Protein AF-A0A3E1B1V9-F1 (afdb_monomer)

Structure (mmCIF, N/CA/C/O backbone):
data_AF-A0A3E1B1V9-F1
#
_entry.id   AF-A0A3E1B1V9-F1
#
loop_
_atom_site.group_PDB
_atom_site.id
_atom_site.type_symbol
_atom_site.label_atom_id
_atom_site.label_alt_id
_atom_site.label_comp_id
_atom_site.label_asym_id
_atom_site.label_entity_id
_atom_site.label_seq_id
_atom_site.pdbx_PDB_ins_code
_atom_site.Cartn_x
_atom_site.Cartn_y
_atom_site.Cartn_z
_atom_site.occupancy
_atom_site.B_iso_or_equiv
_atom_site.auth_seq_id
_atom_site.auth_comp_id
_atom_site.auth_asym_id
_atom_site.auth_atom_id
_atom_site.pdbx_PDB_model_num
ATOM 1 N N . MET A 1 1 ? 4.803 17.910 17.565 1.00 43.59 1 MET A N 1
ATOM 2 C CA . MET A 1 1 ? 4.288 18.173 16.201 1.00 43.59 1 MET A CA 1
ATOM 3 C C . MET A 1 1 ? 5.469 18.160 15.226 1.00 43.59 1 MET A C 1
ATOM 5 O O . MET A 1 1 ? 6.554 18.537 15.642 1.00 43.59 1 MET A O 1
ATOM 9 N N . ASP A 1 2 ? 5.265 17.691 13.985 1.00 35.91 2 ASP A N 1
ATOM 10 C CA . ASP A 1 2 ? 6.100 17.952 12.782 1.00 35.91 2 ASP A CA 1
ATOM 11 C C . ASP A 1 2 ? 7.227 17.019 12.284 1.00 35.91 2 ASP A C 1
ATOM 13 O O . ASP A 1 2 ? 7.914 17.393 11.335 1.00 35.91 2 ASP A O 1
ATOM 17 N N . ARG A 1 3 ? 7.389 15.771 12.752 1.00 39.75 3 ARG A N 1
ATOM 18 C CA . ARG A 1 3 ? 8.230 14.807 11.989 1.00 39.75 3 ARG A CA 1
ATOM 19 C C . ARG A 1 3 ? 7.449 14.082 10.895 1.00 39.75 3 ARG A C 1
ATOM 21 O O . ARG A 1 3 ? 7.871 14.087 9.743 1.00 39.75 3 ARG A O 1
ATOM 28 N N . THR A 1 4 ? 6.265 13.579 11.236 1.00 46.91 4 THR A N 1
ATOM 29 C CA . THR A 1 4 ? 5.359 12.881 10.310 1.00 46.91 4 THR A CA 1
ATOM 30 C C . THR A 1 4 ? 4.920 13.790 9.157 1.00 46.91 4 THR A C 1
ATOM 32 O O . THR A 1 4 ? 4.996 13.402 8.000 1.00 46.91 4 THR A O 1
ATOM 35 N N . ARG A 1 5 ? 4.581 15.059 9.442 1.00 45.03 5 ARG A N 1
ATOM 36 C CA . ARG A 1 5 ? 4.207 16.042 8.406 1.00 45.03 5 ARG A CA 1
ATOM 37 C C . ARG A 1 5 ? 5.330 16.338 7.410 1.00 45.03 5 ARG A C 1
ATOM 39 O O . ARG A 1 5 ? 5.045 16.550 6.238 1.00 45.03 5 ARG A O 1
ATOM 46 N N . ARG A 1 6 ? 6.594 16.346 7.847 1.00 42.44 6 ARG A N 1
ATOM 47 C CA . ARG A 1 6 ? 7.738 16.644 6.969 1.00 42.44 6 ARG A CA 1
ATOM 48 C C . ARG A 1 6 ? 8.019 15.521 5.971 1.00 42.44 6 ARG A C 1
ATOM 50 O O . ARG A 1 6 ? 8.385 15.818 4.841 1.00 42.44 6 ARG A O 1
ATOM 57 N N . ALA A 1 7 ? 7.818 14.265 6.373 1.00 47.91 7 ALA A N 1
ATOM 58 C CA . ALA A 1 7 ? 7.964 13.113 5.486 1.00 47.91 7 ALA A CA 1
ATOM 59 C C . ALA A 1 7 ? 6.839 13.067 4.440 1.00 47.91 7 ALA A C 1
ATOM 61 O O . ALA A 1 7 ? 7.120 12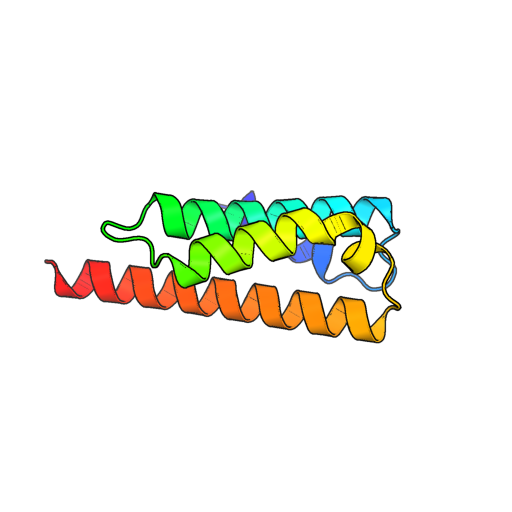.953 3.250 1.00 47.91 7 ALA A O 1
ATOM 62 N N . SER A 1 8 ? 5.581 13.276 4.853 1.00 51.81 8 SER A N 1
ATOM 63 C CA . SER A 1 8 ? 4.428 13.229 3.939 1.00 51.81 8 SER A CA 1
ATOM 64 C C . SER A 1 8 ? 4.474 14.297 2.837 1.00 51.81 8 SER A C 1
ATOM 66 O O . SER A 1 8 ? 4.029 14.037 1.725 1.00 51.81 8 SER A O 1
ATOM 68 N N . ILE A 1 9 ? 5.036 15.482 3.113 1.00 49.31 9 ILE A N 1
ATOM 69 C CA . ILE A 1 9 ? 5.155 16.565 2.117 1.00 49.31 9 ILE A CA 1
ATOM 70 C C . ILE A 1 9 ? 6.200 16.231 1.037 1.00 49.31 9 ILE A C 1
ATOM 72 O O . ILE A 1 9 ? 6.054 16.665 -0.102 1.00 49.31 9 ILE A O 1
ATOM 76 N N . SER A 1 10 ? 7.219 15.425 1.353 1.00 54.12 10 SER A N 1
ATOM 77 C CA . SER A 1 10 ? 8.275 15.071 0.395 1.00 54.12 10 SER A CA 1
ATOM 78 C C . SER A 1 10 ? 7.808 14.089 -0.685 1.00 54.12 10 SER A C 1
ATOM 80 O O . SER A 1 10 ? 8.391 14.061 -1.764 1.00 54.12 10 SER A O 1
ATOM 82 N N . VAL A 1 11 ? 6.776 13.282 -0.409 1.00 55.91 11 VAL A N 1
ATOM 83 C CA . VAL A 1 11 ? 6.316 12.204 -1.307 1.00 55.91 11 VAL A CA 1
ATOM 84 C C . VAL A 1 11 ? 5.481 12.726 -2.483 1.00 55.91 11 VAL A C 1
ATOM 86 O O . VAL A 1 11 ? 5.451 12.109 -3.544 1.00 55.91 11 VAL A O 1
ATOM 89 N N . CYS A 1 12 ? 4.841 13.885 -2.322 1.00 55.72 12 CYS A N 1
ATOM 90 C CA . CYS A 1 12 ? 3.995 14.502 -3.348 1.00 55.72 12 CYS A CA 1
ATOM 91 C C . CYS A 1 12 ? 4.770 15.427 -4.303 1.00 55.72 12 CYS A C 1
ATOM 93 O O . CYS A 1 12 ? 4.155 16.221 -5.014 1.00 55.72 12 CYS A O 1
ATOM 95 N N . SER A 1 13 ? 6.107 15.381 -4.296 1.00 59.81 13 SER A N 1
ATOM 96 C CA . SER A 1 13 ? 6.907 16.174 -5.227 1.00 59.81 13 SER A CA 1
ATOM 97 C C . SER A 1 13 ? 6.960 15.471 -6.588 1.00 59.81 13 SER A C 1
ATOM 99 O O . SER A 1 13 ? 7.367 14.308 -6.645 1.00 59.81 13 SER A O 1
ATOM 101 N N . PRO A 1 14 ? 6.603 16.139 -7.698 1.00 59.81 14 PRO A N 1
ATOM 102 C CA . PRO A 1 14 ? 6.845 15.582 -9.021 1.00 59.81 14 PRO A CA 1
ATOM 103 C C . PRO A 1 14 ? 8.353 15.354 -9.208 1.00 59.81 14 PRO A C 1
ATOM 105 O O . PRO A 1 14 ? 9.174 16.163 -8.771 1.00 59.81 14 PRO A O 1
ATOM 108 N N . GLY A 1 15 ? 8.719 14.237 -9.843 1.00 71.94 15 GLY A N 1
ATOM 109 C CA . GLY A 1 15 ? 10.113 13.932 -10.187 1.00 71.94 15 GLY A CA 1
ATOM 110 C C . GLY A 1 15 ? 10.932 13.174 -9.137 1.00 71.94 15 GLY A C 1
ATOM 111 O O . GLY A 1 15 ? 12.157 13.195 -9.228 1.00 71.94 15 GLY A O 1
ATOM 112 N N . LEU A 1 16 ? 10.301 12.486 -8.175 1.00 82.56 16 LEU A N 1
ATOM 113 C CA . LEU A 1 16 ? 11.032 11.569 -7.290 1.00 82.56 16 LEU A CA 1
ATOM 114 C C . LEU A 1 16 ? 11.770 10.496 -8.096 1.00 82.56 16 LEU A C 1
ATOM 116 O O . LEU A 1 16 ? 11.175 9.789 -8.914 1.00 82.56 16 LEU A O 1
ATOM 120 N N . SER A 1 17 ? 13.053 10.336 -7.798 1.00 89.50 17 SER A N 1
ATOM 121 C CA . SER A 1 17 ? 13.865 9.228 -8.279 1.00 89.50 17 SER A CA 1
ATOM 122 C C . SER A 1 17 ? 13.373 7.896 -7.708 1.00 89.50 17 SER A C 1
ATOM 124 O O . SER A 1 17 ? 12.712 7.831 -6.669 1.00 89.50 17 SER A O 1
ATOM 126 N N . PHE A 1 18 ? 13.735 6.797 -8.366 1.00 90.88 18 PHE A N 1
ATOM 127 C CA . PHE A 1 18 ? 13.366 5.454 -7.920 1.00 90.88 18 PHE A CA 1
ATOM 128 C C . PHE A 1 18 ? 13.721 5.171 -6.438 1.00 90.88 18 PHE A C 1
ATOM 130 O O . PHE A 1 18 ? 12.845 4.698 -5.711 1.00 90.88 18 PHE A O 1
ATOM 137 N N . PRO A 1 19 ? 14.928 5.499 -5.923 1.00 92.00 19 PRO A N 1
ATOM 138 C CA . PRO A 1 19 ? 15.233 5.320 -4.500 1.00 92.00 19 PRO A CA 1
ATOM 139 C C . PRO A 1 19 ? 14.341 6.154 -3.574 1.00 92.00 19 PRO A C 1
ATOM 141 O O . PRO A 1 19 ? 13.910 5.665 -2.530 1.00 92.00 19 PRO A O 1
ATOM 144 N N . GLU A 1 20 ? 14.021 7.392 -3.955 1.00 90.06 20 GLU A N 1
ATOM 145 C CA . GLU A 1 20 ? 13.140 8.261 -3.167 1.00 90.06 20 GLU A CA 1
ATOM 146 C C . GLU A 1 20 ? 11.717 7.701 -3.111 1.00 90.06 20 GLU A C 1
ATOM 148 O O . GLU A 1 20 ? 11.112 7.666 -2.040 1.00 90.06 20 GLU A O 1
ATOM 153 N N . ARG A 1 21 ? 11.218 7.157 -4.226 1.00 92.44 21 ARG A N 1
ATOM 154 C CA . ARG A 1 21 ? 9.935 6.444 -4.280 1.00 92.44 21 ARG A CA 1
ATOM 155 C C . ARG A 1 21 ? 9.904 5.226 -3.364 1.00 92.44 21 ARG A C 1
ATOM 157 O O . ARG A 1 21 ? 8.935 5.016 -2.640 1.00 92.44 21 ARG A O 1
ATOM 164 N N . GLN A 1 22 ? 10.976 4.435 -3.333 1.00 93.44 22 GLN A N 1
ATOM 165 C CA . GLN A 1 22 ? 11.061 3.296 -2.416 1.00 93.44 22 GLN A CA 1
ATOM 166 C C . GLN A 1 22 ? 11.012 3.731 -0.950 1.00 93.44 22 GLN A C 1
ATOM 168 O O . GLN A 1 22 ? 10.337 3.089 -0.146 1.00 93.44 22 GLN A O 1
ATOM 173 N N . ILE A 1 23 ? 11.736 4.797 -0.598 1.00 91.31 23 ILE A N 1
ATOM 174 C CA . ILE A 1 23 ? 11.761 5.341 0.765 1.00 91.31 23 ILE A CA 1
ATOM 175 C C . ILE A 1 23 ? 10.371 5.847 1.150 1.00 91.31 23 ILE A C 1
ATOM 177 O O . ILE A 1 23 ? 9.850 5.459 2.194 1.00 91.31 23 ILE A O 1
ATOM 181 N N . ALA A 1 24 ? 9.758 6.650 0.284 1.00 89.31 24 ALA A N 1
ATOM 182 C CA . ALA A 1 24 ? 8.420 7.187 0.473 1.00 89.31 24 ALA A CA 1
ATOM 183 C C . ALA A 1 24 ? 7.378 6.083 0.699 1.00 89.31 24 ALA A C 1
ATOM 185 O O . ALA A 1 24 ? 6.597 6.132 1.649 1.00 89.31 24 ALA A O 1
ATOM 186 N N . LEU A 1 25 ? 7.398 5.050 -0.144 1.00 92.12 25 LEU A N 1
ATOM 187 C CA . LEU A 1 25 ? 6.449 3.950 -0.052 1.00 92.12 25 LEU A CA 1
ATOM 188 C C . LEU A 1 25 ? 6.639 3.129 1.229 1.00 92.12 25 LEU A C 1
ATOM 190 O O . LEU A 1 25 ? 5.651 2.752 1.853 1.00 92.12 25 LEU A O 1
ATOM 194 N N . ARG A 1 26 ? 7.887 2.895 1.664 1.00 92.50 26 ARG A N 1
ATOM 195 C CA . ARG A 1 26 ? 8.165 2.251 2.962 1.00 92.50 26 ARG A CA 1
ATOM 196 C C . ARG A 1 26 ? 7.579 3.056 4.110 1.00 92.50 26 ARG A C 1
ATOM 198 O O . ARG A 1 26 ? 6.855 2.489 4.913 1.00 92.50 26 ARG A O 1
ATOM 205 N N . GLN A 1 27 ? 7.827 4.365 4.135 1.00 91.88 27 GLN A N 1
ATOM 206 C CA . GLN A 1 27 ? 7.304 5.248 5.179 1.00 91.88 27 GLN A CA 1
ATOM 207 C C . GLN A 1 27 ? 5.776 5.187 5.256 1.00 91.88 27 GLN A C 1
ATOM 209 O O . GLN A 1 27 ? 5.229 5.016 6.339 1.00 91.88 27 GLN A O 1
ATOM 214 N N . ILE A 1 28 ? 5.082 5.251 4.117 1.00 91.25 28 ILE A N 1
ATOM 215 C CA . ILE A 1 28 ? 3.615 5.170 4.090 1.00 91.25 28 ILE A CA 1
ATOM 216 C C . ILE A 1 28 ? 3.117 3.811 4.599 1.00 91.25 28 ILE A C 1
ATOM 218 O O . ILE A 1 28 ? 2.183 3.758 5.397 1.00 91.25 28 ILE A O 1
ATOM 222 N N . VAL A 1 29 ? 3.726 2.711 4.152 1.00 92.62 29 VAL A N 1
ATOM 223 C CA . VAL A 1 29 ? 3.338 1.358 4.582 1.00 92.62 29 VAL A CA 1
ATOM 224 C C . VAL A 1 29 ? 3.612 1.144 6.070 1.00 92.62 29 VAL A C 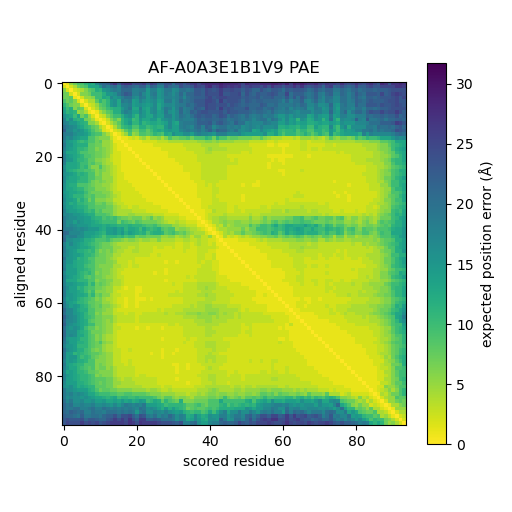1
ATOM 226 O O . VAL A 1 29 ? 2.802 0.513 6.745 1.00 92.62 29 VAL A O 1
ATOM 229 N N . ASP A 1 30 ? 4.712 1.680 6.592 1.00 92.38 30 ASP A N 1
ATOM 230 C CA . ASP A 1 30 ? 5.040 1.601 8.014 1.00 92.38 30 ASP A CA 1
ATOM 231 C C . ASP A 1 30 ? 4.033 2.404 8.852 1.00 92.38 30 ASP A C 1
ATOM 233 O O . ASP A 1 30 ? 3.490 1.871 9.815 1.00 92.38 30 ASP A O 1
ATOM 237 N N . GLU A 1 31 ? 3.656 3.613 8.424 1.00 91.38 31 GLU A N 1
ATOM 238 C CA . GLU A 1 31 ? 2.598 4.396 9.081 1.00 91.38 31 GLU A CA 1
ATOM 239 C C . GLU A 1 31 ? 1.233 3.676 9.067 1.00 91.38 31 GLU A C 1
ATOM 241 O O . GLU A 1 31 ? 0.483 3.722 10.044 1.00 91.38 31 GLU A O 1
ATOM 246 N N . LEU A 1 32 ? 0.891 2.984 7.974 1.00 91.69 32 LEU A N 1
ATOM 247 C CA . LEU A 1 32 ? -0.325 2.166 7.896 1.00 91.69 32 LEU A CA 1
ATOM 248 C C . LEU A 1 32 ? -0.261 0.942 8.824 1.00 91.69 32 LEU A C 1
ATOM 250 O O . LEU A 1 32 ? -1.274 0.565 9.418 1.00 91.69 32 LEU A O 1
ATOM 254 N N . GLN A 1 33 ? 0.915 0.327 8.957 1.00 92.06 33 GLN A N 1
ATOM 255 C CA . GLN A 1 33 ? 1.132 -0.803 9.857 1.00 92.06 33 GLN A CA 1
ATOM 256 C C . GLN A 1 33 ? 0.997 -0.372 11.320 1.00 92.06 33 GLN A C 1
ATOM 258 O O . GLN A 1 33 ? 0.285 -1.028 12.071 1.00 92.06 33 GLN A O 1
ATOM 263 N N . GLU A 1 34 ? 1.579 0.766 11.705 1.00 90.81 34 GLU A N 1
ATOM 264 C CA . GLU A 1 34 ? 1.452 1.329 13.057 1.00 90.81 34 GLU A CA 1
ATOM 265 C C . GLU A 1 34 ? -0.013 1.578 13.452 1.00 90.81 34 GLU A C 1
ATOM 267 O O . GLU A 1 34 ? -0.413 1.359 14.599 1.00 90.81 34 GLU A O 1
ATOM 272 N N . LEU A 1 35 ? -0.843 2.014 12.498 1.00 88.38 35 LEU A N 1
ATOM 273 C CA . LEU A 1 35 ? -2.280 2.182 12.721 1.00 88.38 35 LEU A CA 1
ATOM 274 C C . LEU A 1 35 ? -2.998 0.844 12.948 1.00 88.38 35 LEU A C 1
ATOM 276 O O . LEU A 1 35 ? -3.953 0.812 13.722 1.00 88.38 35 LEU A O 1
ATOM 280 N N . CYS A 1 36 ? -2.552 -0.237 12.302 1.00 88.19 36 CYS A N 1
ATOM 281 C CA . CYS A 1 36 ? -3.086 -1.581 12.529 1.00 88.19 36 CYS A CA 1
ATOM 282 C C . CYS A 1 36 ? -2.626 -2.150 13.873 1.00 88.19 36 CYS A C 1
ATOM 284 O O . CYS A 1 36 ? -3.451 -2.631 14.640 1.00 88.19 36 CYS A O 1
ATOM 286 N N . ASP A 1 37 ? -1.331 -2.077 14.171 1.00 87.00 37 ASP A N 1
ATOM 287 C CA . ASP A 1 37 ? -0.742 -2.670 15.377 1.00 87.00 37 ASP A CA 1
ATOM 288 C C . ASP A 1 37 ? -1.265 -2.005 16.659 1.00 87.00 37 ASP A C 1
ATOM 290 O O . ASP A 1 37 ? -1.356 -2.638 17.708 1.00 87.00 37 ASP A O 1
ATOM 294 N N . GLY A 1 38 ? -1.649 -0.727 16.572 1.00 82.25 38 GLY A N 1
ATOM 295 C CA . GLY A 1 38 ? -2.306 0.002 17.655 1.00 82.25 38 GLY A CA 1
ATOM 296 C C . GLY A 1 38 ? -3.814 -0.246 17.789 1.00 82.25 38 GLY A C 1
ATOM 297 O O . GLY A 1 38 ? -4.428 0.378 18.655 1.00 82.25 38 GLY A O 1
ATOM 298 N N . ALA A 1 39 ? -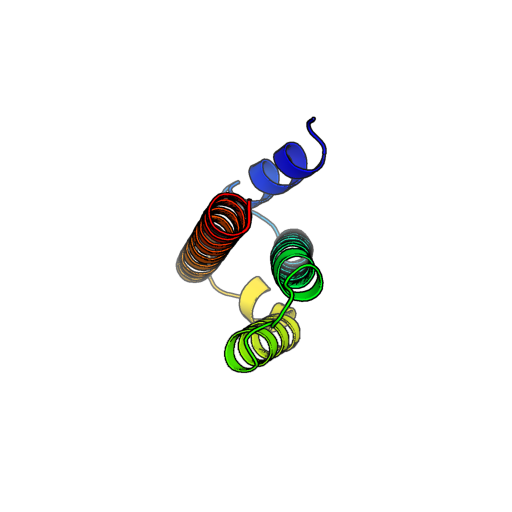4.425 -1.080 16.941 1.00 81.38 39 ALA A N 1
ATOM 299 C CA . ALA A 1 39 ? -5.854 -1.382 16.985 1.00 81.38 39 ALA A CA 1
ATOM 300 C C . ALA A 1 39 ? -6.143 -2.634 17.844 1.00 81.38 39 ALA A C 1
ATOM 302 O O . ALA A 1 39 ? -5.392 -3.605 17.767 1.00 81.38 39 ALA A O 1
ATOM 303 N N . PRO A 1 40 ? -7.253 -2.673 18.609 1.00 77.44 40 PRO A N 1
ATOM 304 C CA . PRO A 1 40 ? -7.614 -3.841 19.425 1.00 77.44 40 PRO A CA 1
ATOM 305 C C . PRO A 1 40 ? -7.901 -5.120 18.617 1.00 77.44 40 PRO A C 1
ATOM 307 O O . PRO A 1 40 ? -7.691 -6.220 19.118 1.00 77.44 40 PRO A O 1
ATOM 310 N N . ASP A 1 41 ? -8.387 -4.975 17.379 1.00 79.50 41 ASP A N 1
ATOM 311 C CA . ASP A 1 41 ? -8.666 -6.072 16.440 1.00 79.50 41 ASP A CA 1
ATOM 312 C C . ASP A 1 41 ? -8.226 -5.662 15.020 1.00 79.50 41 ASP A C 1
ATOM 314 O O . ASP A 1 41 ? -9.030 -5.141 14.232 1.00 79.50 41 ASP A O 1
ATOM 318 N N . PRO A 1 42 ? -6.929 -5.805 14.681 1.00 78.56 42 PRO A N 1
ATOM 319 C CA . PRO A 1 42 ? -6.447 -5.476 13.351 1.00 78.56 42 PRO A CA 1
ATOM 320 C C . PRO A 1 42 ? -7.075 -6.425 12.331 1.00 78.56 42 PRO A C 1
ATOM 322 O O . PRO A 1 42 ? -6.847 -7.634 12.337 1.00 78.56 42 PRO A O 1
ATOM 325 N N . ARG A 1 43 ? -7.860 -5.861 11.408 1.00 83.19 43 ARG A N 1
ATOM 326 C CA . ARG A 1 43 ? -8.564 -6.635 10.380 1.00 83.19 43 ARG A CA 1
ATOM 327 C C . ARG A 1 43 ? -7.556 -7.458 9.551 1.00 83.19 43 ARG A C 1
ATOM 329 O O . ARG A 1 43 ? -6.724 -6.861 8.864 1.00 83.19 43 ARG A O 1
ATOM 336 N N . PRO A 1 44 ? -7.659 -8.803 9.502 1.00 85.56 44 PRO A N 1
ATOM 337 C CA . PRO A 1 44 ? -6.679 -9.651 8.808 1.00 85.56 44 PRO A CA 1
ATOM 338 C C . PRO A 1 44 ? -6.505 -9.331 7.319 1.00 85.56 44 PRO A C 1
ATOM 340 O O . PRO A 1 44 ? -5.411 -9.449 6.768 1.00 85.56 44 PRO A O 1
ATOM 343 N N . ILE A 1 45 ? -7.582 -8.890 6.659 1.00 87.62 45 ILE A N 1
ATOM 344 C CA . ILE A 1 45 ? -7.546 -8.486 5.249 1.00 87.62 45 ILE A CA 1
ATOM 345 C C . ILE A 1 45 ? -6.636 -7.274 5.021 1.00 87.62 45 ILE A C 1
ATOM 347 O O . ILE A 1 45 ? -5.931 -7.210 4.016 1.00 87.62 45 ILE A O 1
ATOM 351 N N . LEU A 1 46 ? -6.603 -6.349 5.981 1.00 88.50 46 LEU A N 1
ATOM 352 C CA . LEU A 1 46 ? -5.788 -5.146 5.916 1.00 88.50 46 LEU A CA 1
ATOM 353 C C . LEU A 1 46 ? -4.312 -5.484 6.132 1.00 88.50 46 LEU A C 1
ATOM 355 O O . LEU A 1 46 ? -3.471 -5.048 5.354 1.00 88.50 46 LEU A O 1
ATOM 359 N N . LEU A 1 47 ? -4.005 -6.359 7.094 1.00 91.06 47 LEU A N 1
ATOM 360 C CA . LEU A 1 47 ? -2.647 -6.878 7.293 1.00 91.06 47 LEU A CA 1
ATOM 361 C C . LEU A 1 47 ? -2.113 -7.572 6.031 1.00 91.06 47 LEU A C 1
ATOM 363 O O . LEU A 1 47 ? -0.971 -7.350 5.623 1.00 91.06 47 LEU A O 1
ATOM 367 N N . ARG A 1 48 ? -2.953 -8.370 5.359 1.00 92.69 48 ARG A N 1
ATOM 368 C CA . ARG A 1 48 ? -2.589 -9.024 4.095 1.00 92.69 48 ARG A CA 1
ATOM 369 C C . ARG A 1 48 ? -2.350 -8.018 2.966 1.00 92.69 48 ARG A C 1
ATOM 371 O O . ARG A 1 48 ? -1.415 -8.202 2.185 1.00 92.69 48 ARG A O 1
ATOM 378 N N . LEU A 1 49 ? -3.164 -6.965 2.881 1.00 92.31 49 LEU A N 1
ATOM 379 C CA . LEU A 1 49 ? -2.975 -5.881 1.917 1.00 92.31 49 LEU A CA 1
ATOM 380 C C . LEU A 1 49 ? -1.633 -5.171 2.144 1.00 92.31 49 LEU A C 1
ATOM 382 O O . LEU A 1 49 ? -0.846 -5.061 1.206 1.00 92.31 49 LEU A O 1
ATOM 386 N N . LEU A 1 50 ? -1.327 -4.768 3.381 1.00 93.69 50 LEU A N 1
ATOM 387 C CA . LEU A 1 50 ? -0.061 -4.101 3.716 1.00 93.69 50 LEU A CA 1
ATOM 388 C C . LEU A 1 50 ? 1.152 -4.988 3.432 1.00 93.69 50 LEU A C 1
ATOM 390 O O . LEU A 1 50 ? 2.140 -4.522 2.865 1.00 93.69 50 LEU A O 1
ATOM 394 N N . HIS A 1 51 ? 1.062 -6.281 3.750 1.00 94.81 51 HIS A N 1
ATOM 395 C CA . HIS A 1 51 ? 2.101 -7.247 3.400 1.00 94.81 51 HIS A CA 1
ATOM 396 C C . HIS A 1 51 ? 2.320 -7.333 1.882 1.00 94.81 51 HIS A C 1
ATOM 398 O O . HIS A 1 51 ? 3.460 -7.327 1.420 1.00 94.81 51 HIS A O 1
ATOM 404 N N . THR A 1 52 ? 1.233 -7.355 1.105 1.00 95.88 52 THR A N 1
ATOM 405 C CA . THR A 1 52 ? 1.291 -7.391 -0.363 1.00 95.88 52 THR A CA 1
ATOM 406 C C . THR A 1 52 ? 1.954 -6.131 -0.917 1.00 95.88 52 THR A C 1
ATOM 408 O O . THR A 1 52 ? 2.890 -6.231 -1.705 1.00 95.88 52 THR A O 1
ATOM 411 N N . ILE A 1 53 ? 1.553 -4.946 -0.446 1.00 93.62 53 ILE A N 1
ATOM 412 C CA . ILE A 1 53 ? 2.161 -3.673 -0.864 1.00 93.62 53 ILE A C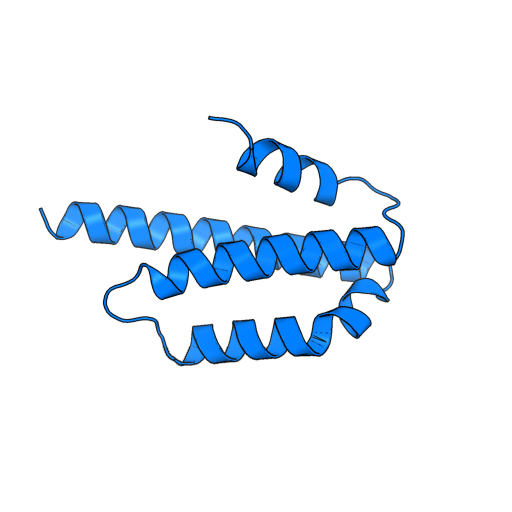A 1
ATOM 413 C C . ILE A 1 53 ? 3.655 -3.656 -0.519 1.00 93.62 53 ILE A C 1
ATOM 415 O O . ILE A 1 53 ? 4.471 -3.278 -1.360 1.00 93.62 53 ILE A O 1
ATOM 419 N N . ARG A 1 54 ? 4.034 -4.125 0.681 1.00 95.00 54 ARG A N 1
ATOM 420 C CA . ARG A 1 54 ? 5.436 -4.205 1.118 1.00 95.00 54 ARG A CA 1
ATOM 421 C C . ARG A 1 54 ? 6.269 -5.113 0.208 1.00 95.00 54 ARG A C 1
ATOM 423 O O . ARG A 1 54 ? 7.381 -4.743 -0.165 1.00 95.00 54 ARG A O 1
ATOM 430 N N . ALA A 1 55 ? 5.734 -6.266 -0.190 1.00 96.56 55 ALA A N 1
ATOM 431 C CA . ALA A 1 55 ? 6.395 -7.165 -1.138 1.00 96.56 55 ALA A CA 1
ATOM 432 C C . ALA A 1 55 ? 6.533 -6.544 -2.543 1.00 96.56 55 ALA A C 1
ATOM 434 O O . ALA A 1 55 ? 7.498 -6.818 -3.255 1.00 96.56 55 ALA A O 1
ATOM 435 N N . SER A 1 56 ? 5.607 -5.662 -2.922 1.00 95.44 56 SER A N 1
ATOM 436 C CA . SER A 1 56 ? 5.575 -5.000 -4.229 1.00 95.44 56 SER A CA 1
ATOM 437 C C . SER A 1 56 ? 6.338 -3.670 -4.296 1.00 95.44 56 SER A C 1
ATOM 439 O O . SER A 1 56 ? 6.331 -3.043 -5.354 1.00 95.44 56 SER A O 1
ATOM 441 N N . ILE A 1 57 ? 7.040 -3.240 -3.237 1.00 93.50 57 ILE A N 1
ATOM 442 C CA . ILE A 1 57 ? 7.693 -1.914 -3.168 1.00 93.50 57 ILE A CA 1
ATOM 443 C C . ILE A 1 57 ? 8.588 -1.616 -4.374 1.00 93.50 57 ILE A C 1
ATOM 445 O O . ILE A 1 57 ? 8.547 -0.516 -4.917 1.00 93.50 57 ILE A O 1
ATOM 449 N N . ILE A 1 58 ? 9.405 -2.586 -4.794 1.00 93.31 58 ILE A N 1
ATOM 450 C CA . ILE A 1 58 ? 10.328 -2.421 -5.927 1.00 93.31 58 ILE A CA 1
ATOM 451 C C . ILE A 1 58 ? 9.546 -2.183 -7.222 1.00 93.31 58 ILE A C 1
ATOM 453 O O . ILE A 1 58 ? 9.881 -1.279 -7.980 1.00 93.31 58 ILE A O 1
ATOM 457 N N . SER A 1 59 ? 8.489 -2.966 -7.447 1.00 95.19 59 SER A N 1
ATOM 458 C CA . SER A 1 59 ? 7.645 -2.843 -8.636 1.00 95.19 59 SER A CA 1
ATOM 459 C C . SER A 1 59 ? 6.899 -1.512 -8.661 1.00 95.19 59 SER A C 1
ATOM 461 O O . SER A 1 59 ? 6.847 -0.869 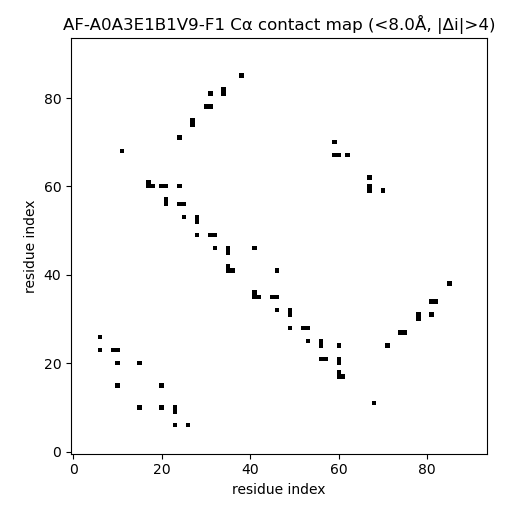-9.701 1.00 95.19 59 SER A O 1
ATOM 463 N N . ILE A 1 60 ? 6.346 -1.085 -7.523 1.00 93.38 60 ILE A N 1
ATOM 464 C CA . ILE A 1 60 ? 5.580 0.163 -7.416 1.00 93.38 60 ILE A CA 1
ATOM 465 C C . ILE A 1 60 ? 6.497 1.377 -7.606 1.00 93.38 60 ILE A C 1
ATOM 467 O O . ILE A 1 60 ? 6.156 2.298 -8.339 1.00 93.38 60 ILE A O 1
ATOM 471 N N . ALA A 1 61 ? 7.690 1.374 -7.004 1.00 92.44 61 ALA A N 1
ATOM 472 C CA . ALA A 1 61 ? 8.649 2.466 -7.175 1.00 92.44 61 ALA A CA 1
ATOM 473 C C . ALA A 1 61 ? 9.129 2.621 -8.631 1.00 92.44 61 ALA A C 1
ATOM 475 O O . ALA A 1 61 ? 9.508 3.720 -9.038 1.00 92.44 61 ALA A O 1
ATOM 476 N N . GLY A 1 62 ? 9.111 1.530 -9.403 1.00 92.50 62 GLY A N 1
ATOM 477 C CA . GLY A 1 62 ? 9.476 1.499 -10.819 1.00 92.50 62 GLY A CA 1
ATOM 478 C C . GLY A 1 62 ? 8.331 1.793 -11.787 1.00 92.50 62 GLY A C 1
ATOM 479 O O . GLY A 1 62 ? 8.566 1.759 -12.992 1.00 92.50 62 GLY A O 1
ATOM 480 N N . ALA A 1 63 ? 7.118 2.056 -11.294 1.00 92.31 63 ALA A N 1
ATOM 481 C CA . ALA A 1 63 ? 5.995 2.443 -12.138 1.00 92.31 63 ALA A CA 1
ATOM 482 C C . ALA A 1 63 ? 6.272 3.774 -12.860 1.00 92.31 63 ALA A C 1
ATOM 484 O O . ALA A 1 63 ? 7.080 4.591 -12.404 1.00 92.31 63 ALA A O 1
ATOM 485 N N . ASP A 1 64 ? 5.586 4.014 -13.977 1.00 93.62 64 ASP A N 1
ATOM 486 C CA . ASP A 1 64 ? 5.559 5.347 -14.581 1.00 93.62 64 ASP A CA 1
ATOM 487 C C . ASP A 1 64 ? 4.971 6.391 -13.611 1.00 93.62 64 ASP A C 1
ATOM 489 O O . ASP A 1 64 ? 4.476 6.067 -12.529 1.00 93.62 64 ASP A O 1
ATOM 493 N N . ASN A 1 65 ? 5.113 7.672 -13.955 1.00 88.75 65 ASN A N 1
ATOM 494 C CA . ASN A 1 65 ? 4.721 8.760 -13.059 1.00 88.75 65 ASN A CA 1
ATOM 495 C C . ASN A 1 65 ? 3.218 8.757 -12.767 1.00 88.75 65 ASN A C 1
ATOM 497 O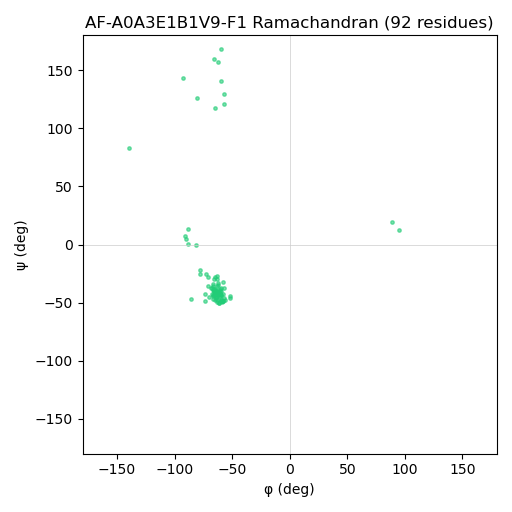 O . ASN A 1 65 ? 2.852 8.932 -11.609 1.00 88.75 65 ASN A O 1
ATOM 501 N N . ASP A 1 66 ? 2.381 8.508 -13.773 1.00 90.06 66 ASP A N 1
ATOM 502 C CA . ASP A 1 66 ? 0.924 8.543 -13.629 1.00 90.06 66 ASP A CA 1
ATOM 503 C C . ASP A 1 66 ? 0.456 7.427 -12.681 1.00 90.06 66 ASP A C 1
ATOM 505 O O . ASP A 1 66 ? -0.253 7.669 -11.704 1.00 90.06 66 ASP A O 1
ATOM 509 N N . CYS A 1 67 ? 0.950 6.205 -12.894 1.00 91.75 67 CYS A N 1
ATOM 510 C CA . CYS A 1 67 ? 0.662 5.056 -12.042 1.00 91.75 67 CYS A CA 1
ATOM 511 C C . CYS A 1 67 ? 1.223 5.237 -10.621 1.00 91.75 67 CYS A C 1
ATOM 513 O O . CYS A 1 67 ? 0.559 4.907 -9.636 1.00 91.75 67 CYS A O 1
ATOM 515 N N . TRP A 1 68 ? 2.428 5.800 -10.490 1.00 91.12 68 TRP A N 1
ATOM 516 C CA . TRP A 1 68 ? 3.009 6.147 -9.193 1.00 91.12 68 TRP A CA 1
ATOM 517 C C . TRP A 1 68 ? 2.126 7.136 -8.418 1.00 91.12 68 TRP A C 1
ATOM 519 O O . TRP A 1 68 ? 1.825 6.901 -7.245 1.00 91.12 68 TRP A O 1
ATOM 529 N N . GLU A 1 69 ? 1.703 8.225 -9.060 1.00 90.06 69 GLU A N 1
ATOM 530 C CA . GLU A 1 69 ? 0.863 9.257 -8.447 1.00 90.06 69 GLU A CA 1
ATOM 531 C C . GLU A 1 69 ? -0.495 8.700 -8.016 1.00 90.06 69 GLU A C 1
ATOM 533 O O . GLU A 1 69 ? -0.952 8.979 -6.902 1.00 90.06 69 GLU A O 1
ATOM 538 N N . ASP A 1 70 ? -1.104 7.858 -8.851 1.00 92.06 70 ASP A N 1
ATOM 539 C CA . ASP A 1 70 ? -2.358 7.184 -8.537 1.00 92.06 70 ASP A CA 1
ATOM 540 C C . ASP A 1 70 ? -2.222 6.275 -7.310 1.00 92.06 70 ASP A C 1
ATOM 542 O O . ASP A 1 70 ? -2.993 6.407 -6.357 1.00 92.06 70 ASP A O 1
ATOM 546 N N . ILE A 1 71 ? -1.207 5.406 -7.274 1.00 92.31 71 ILE A N 1
ATOM 547 C CA . ILE A 1 71 ? -0.983 4.492 -6.144 1.00 92.31 71 ILE A CA 1
ATOM 548 C C . ILE A 1 71 ? -0.746 5.272 -4.848 1.00 92.31 71 ILE A C 1
ATOM 550 O O . ILE A 1 71 ? -1.322 4.951 -3.806 1.00 92.31 71 ILE A O 1
ATOM 554 N N . ILE A 1 72 ? 0.091 6.308 -4.891 1.00 91.00 72 ILE A N 1
ATOM 555 C CA . ILE A 1 72 ? 0.405 7.113 -3.710 1.00 91.00 72 ILE A CA 1
ATOM 556 C C . ILE A 1 72 ? -0.828 7.850 -3.192 1.00 91.00 72 ILE A C 1
ATOM 558 O O . ILE A 1 72 ? -1.058 7.878 -1.979 1.00 91.00 72 ILE A O 1
ATOM 562 N N . ARG A 1 73 ? -1.653 8.397 -4.089 1.00 91.12 73 ARG A N 1
ATOM 563 C CA . ARG A 1 73 ? -2.918 9.033 -3.716 1.00 91.12 73 ARG A CA 1
ATOM 564 C C . ARG A 1 73 ? -3.833 8.056 -2.980 1.00 91.12 73 ARG A C 1
ATOM 566 O O . ARG A 1 73 ? -4.325 8.402 -1.905 1.00 91.12 73 ARG A O 1
ATOM 573 N N . GLU A 1 74 ? -4.022 6.848 -3.505 1.00 94.19 74 GLU A N 1
ATOM 574 C CA . GLU A 1 74 ? -4.863 5.821 -2.871 1.00 94.19 74 GLU A CA 1
ATOM 575 C C . GLU A 1 74 ? -4.328 5.410 -1.490 1.00 94.19 74 GLU A C 1
ATOM 577 O O . GLU A 1 74 ? -5.087 5.303 -0.524 1.00 94.19 74 GLU A O 1
ATOM 582 N N . LEU A 1 75 ? -3.008 5.257 -1.339 1.00 92.94 75 LEU A N 1
ATOM 583 C CA . LEU A 1 75 ? -2.404 4.926 -0.045 1.00 92.94 75 LEU A CA 1
ATOM 584 C C . LEU A 1 75 ? -2.584 6.045 0.992 1.00 92.94 75 LEU A C 1
ATOM 586 O O . LEU A 1 75 ? -2.861 5.767 2.163 1.00 92.94 75 LEU A O 1
ATOM 590 N N . PHE A 1 76 ? -2.487 7.312 0.581 1.00 91.00 76 PHE A N 1
ATOM 591 C CA . PHE A 1 76 ? -2.786 8.440 1.465 1.00 91.00 76 PHE A CA 1
ATOM 592 C C . PHE A 1 76 ? -4.263 8.493 1.864 1.00 91.00 76 PHE A C 1
ATOM 594 O O . PHE A 1 76 ? -4.571 8.770 3.028 1.00 91.00 76 PHE A O 1
ATOM 601 N N . GLN A 1 77 ? -5.180 8.200 0.940 1.00 92.31 77 GLN A N 1
ATOM 602 C CA . GLN A 1 77 ? -6.611 8.121 1.242 1.00 92.31 77 GLN A CA 1
ATOM 603 C C . GLN A 1 77 ? -6.931 6.973 2.206 1.00 92.31 77 GLN A C 1
ATOM 605 O O . GLN A 1 77 ? -7.697 7.165 3.159 1.00 92.31 77 GLN A O 1
ATOM 610 N N . LEU A 1 78 ? -6.306 5.807 2.017 1.00 91.69 78 LEU A N 1
ATOM 611 C CA . 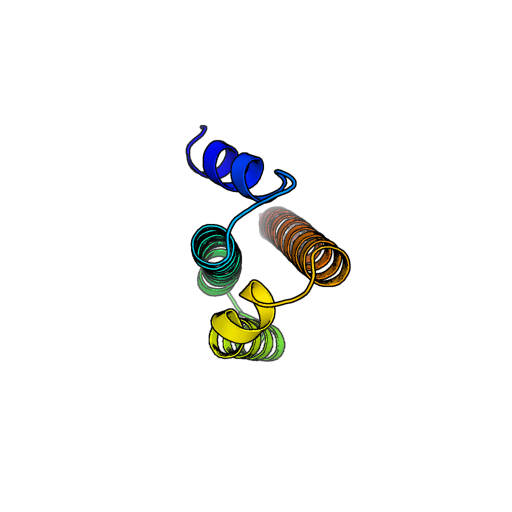LEU A 1 78 ? -6.420 4.673 2.933 1.00 91.69 78 LEU A CA 1
ATOM 612 C C . LEU A 1 78 ? -5.959 5.068 4.338 1.00 91.69 78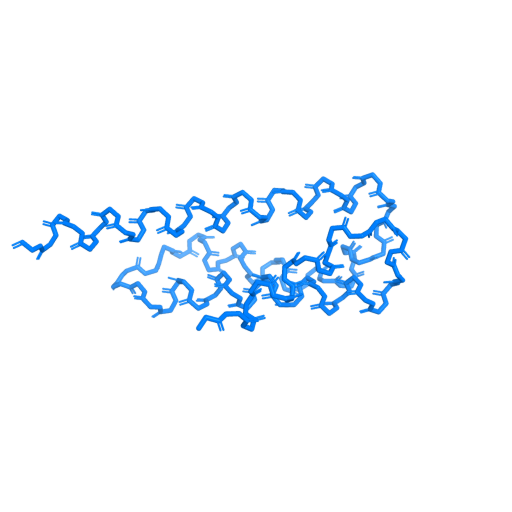 LEU A C 1
ATOM 614 O O . LEU A 1 78 ? -6.696 4.881 5.307 1.00 91.69 78 LEU A O 1
ATOM 618 N N . ARG A 1 79 ? -4.787 5.698 4.446 1.00 90.56 79 ARG A N 1
ATOM 619 C CA . ARG A 1 79 ? -4.256 6.192 5.720 1.00 90.56 79 ARG A CA 1
ATOM 620 C C . ARG A 1 79 ? -5.208 7.173 6.396 1.00 90.56 79 ARG A C 1
ATOM 622 O O . ARG A 1 79 ? -5.499 7.022 7.580 1.00 90.56 79 ARG A O 1
ATOM 629 N N . ALA A 1 80 ? -5.706 8.170 5.665 1.00 89.62 80 ALA A N 1
ATOM 630 C CA . ALA A 1 80 ? -6.650 9.150 6.201 1.00 89.62 80 ALA A CA 1
ATOM 631 C C . ALA A 1 80 ? -7.937 8.481 6.712 1.00 89.62 80 ALA A C 1
ATOM 633 O O . ALA A 1 80 ? -8.440 8.827 7.781 1.00 89.62 80 ALA A O 1
ATOM 634 N N . THR A 1 81 ? -8.433 7.484 5.978 1.00 90.69 81 THR A N 1
ATOM 635 C CA . THR A 1 81 ? -9.607 6.698 6.367 1.00 90.69 81 THR A CA 1
ATOM 636 C C . THR A 1 81 ? -9.350 5.903 7.643 1.00 90.69 81 THR A C 1
ATOM 638 O O . THR A 1 81 ? -10.165 5.951 8.559 1.00 90.69 81 THR A O 1
ATOM 641 N N . MET A 1 82 ? -8.205 5.227 7.747 1.00 88.38 82 MET A N 1
ATOM 642 C CA . MET A 1 82 ? -7.835 4.464 8.942 1.00 88.38 82 MET A CA 1
ATOM 643 C C . MET A 1 82 ? -7.669 5.351 10.179 1.00 88.38 82 MET A C 1
ATOM 645 O O . MET A 1 82 ? -8.141 4.990 11.253 1.00 88.38 82 MET A O 1
ATOM 649 N N . VAL A 1 83 ? -7.051 6.529 10.030 1.00 88.44 83 VAL A N 1
ATOM 650 C CA . VAL A 1 83 ? -6.941 7.512 11.119 1.00 88.44 83 VAL A CA 1
ATOM 651 C C . VAL A 1 83 ? -8.327 7.935 11.606 1.00 88.44 83 VAL A C 1
ATOM 653 O O . VAL A 1 83 ? -8.572 7.915 12.809 1.00 88.44 83 VAL A O 1
ATOM 656 N N . ARG A 1 84 ? -9.247 8.262 10.688 1.00 87.25 84 ARG A N 1
ATOM 657 C CA . ARG A 1 84 ? -10.619 8.653 11.041 1.00 87.25 84 ARG A CA 1
ATOM 658 C C . ARG A 1 84 ? -11.358 7.539 11.783 1.00 87.25 84 ARG A C 1
ATOM 660 O O . ARG A 1 84 ? -11.912 7.797 12.845 1.00 87.25 84 ARG A O 1
ATOM 667 N N . LEU A 1 85 ? -11.312 6.310 11.263 1.00 83.69 85 LEU A N 1
ATOM 668 C CA . LEU A 1 85 ? -11.956 5.152 11.893 1.00 83.69 85 LEU A CA 1
ATOM 669 C C . LEU A 1 85 ? -11.422 4.892 13.306 1.00 83.69 85 LEU A C 1
ATOM 671 O O . LEU A 1 85 ? -12.189 4.535 14.195 1.00 83.69 85 LEU A O 1
ATOM 675 N N . ARG A 1 86 ? -10.120 5.099 13.530 1.00 79.38 86 ARG A N 1
ATOM 676 C CA . ARG A 1 86 ? -9.520 4.981 14.861 1.00 79.38 86 ARG A CA 1
ATOM 677 C C . ARG A 1 86 ? -10.030 6.062 15.812 1.00 79.38 86 ARG A C 1
ATOM 679 O O . ARG A 1 86 ? -10.438 5.740 16.918 1.00 79.38 86 ARG A O 1
ATOM 686 N N . THR A 1 87 ? -10.054 7.322 15.378 1.00 77.56 87 THR A N 1
ATOM 687 C CA . THR A 1 87 ? -10.581 8.422 16.201 1.00 77.56 87 THR A CA 1
ATOM 688 C C . THR A 1 87 ? -12.055 8.215 16.556 1.00 77.56 87 THR A C 1
ATOM 690 O O . THR A 1 87 ? -12.447 8.469 17.689 1.00 77.56 87 THR A O 1
ATOM 693 N N . GLU A 1 88 ? -12.870 7.720 15.623 1.00 74.25 88 GLU A N 1
ATOM 694 C CA . GLU A 1 88 ? -14.277 7.387 15.883 1.00 74.25 88 GLU A CA 1
ATOM 695 C C . GLU A 1 88 ? -14.425 6.221 16.875 1.00 74.25 88 GLU A C 1
ATOM 697 O O . GLU A 1 88 ? -15.263 6.289 17.772 1.00 74.25 88 GLU A O 1
ATOM 702 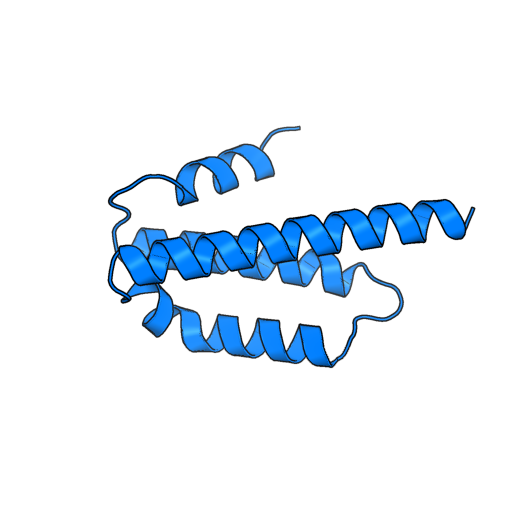N N . ALA A 1 89 ? -13.592 5.180 16.765 1.00 65.19 89 ALA A N 1
ATOM 703 C CA . ALA A 1 89 ? -13.590 4.060 17.707 1.00 65.19 89 ALA A CA 1
ATOM 704 C C . ALA A 1 89 ? -13.193 4.490 19.130 1.00 65.19 89 ALA A C 1
ATOM 706 O O . ALA A 1 89 ? -13.814 4.049 20.096 1.00 65.19 89 ALA A O 1
ATOM 707 N N . ASP A 1 90 ? -12.207 5.380 19.256 1.00 63.75 90 ASP A N 1
ATOM 708 C CA . ASP A 1 90 ? -11.774 5.913 20.550 1.00 63.75 90 ASP A CA 1
ATOM 709 C C . ASP A 1 90 ? -12.873 6.786 21.196 1.00 63.75 90 ASP A C 1
ATOM 711 O O . ASP A 1 90 ? -13.063 6.728 22.405 1.00 63.75 90 ASP A O 1
ATOM 715 N N . ILE A 1 91 ? -13.655 7.543 20.410 1.00 62.75 91 ILE A N 1
ATOM 716 C CA . ILE A 1 91 ? -14.782 8.354 20.919 1.00 62.75 91 ILE A CA 1
ATOM 717 C C . ILE A 1 91 ? -15.937 7.483 21.437 1.00 62.75 91 ILE A C 1
ATOM 719 O O . ILE A 1 91 ? -16.577 7.847 22.417 1.00 62.75 91 ILE A O 1
ATOM 723 N N . ILE A 1 92 ? -16.231 6.358 20.782 1.00 58.88 92 ILE A N 1
ATOM 724 C CA . ILE A 1 92 ? -17.384 5.503 21.124 1.00 58.88 92 ILE A CA 1
ATOM 725 C C . ILE A 1 92 ? -17.115 4.632 22.368 1.00 58.88 92 ILE A C 1
ATOM 727 O O . ILE A 1 92 ? -18.056 4.191 23.025 1.00 58.88 92 ILE A O 1
ATOM 731 N N . CYS A 1 93 ? -15.849 4.381 22.706 1.00 54.38 93 CYS A N 1
ATOM 732 C CA . CYS A 1 93 ? -15.446 3.543 23.842 1.00 54.38 93 CYS A CA 1
ATOM 733 C C . CYS A 1 93 ? -15.252 4.311 25.171 1.00 54.38 93 CYS A C 1
ATOM 735 O O . CYS A 1 93 ? -14.784 3.712 26.145 1.00 54.38 93 CYS A O 1
ATOM 737 N N . HIS A 1 94 ? -15.595 5.602 25.222 1.00 47.59 94 HIS A N 1
ATOM 738 C CA . HIS A 1 94 ? -15.549 6.461 26.415 1.00 47.59 94 HIS A CA 1
ATOM 739 C C . HIS A 1 94 ? -16.951 6.862 26.881 1.00 47.59 94 HIS A C 1
ATOM 741 O O . HIS A 1 94 ? -17.110 7.028 28.112 1.00 47.59 94 HIS A O 1
#

Secondary structure (DSSP, 8-state):
--SHHHHHHHHT-TT--HHHHHHHHHHHHHHHHHHHHTSSS--HHHHHHHHHHHHTHHHHHTS-HHHHHHHHHHHHHHHHHHHHHHHHHHHHT-

pLDDT: mean 81.57, std 16.46, range [35.91, 96.56]

Foldseek 3Di:
DPPLVVLLVQLPDPPDDLVNQLVSLVSLLVLQVVLQVPDPDRDVVSVVVSVVSNVCSNVLSPDPRVSVNVVSVVSVVVSVVSVVVVVVVVVVVD

Solvent-accessible surface area (backbone atoms only — not comparable to full-atom values): 5462 Å² total; per-residue (Å²): 139,68,66,70,61,57,56,62,61,61,63,77,46,88,84,66,50,54,71,54,36,39,52,43,52,50,53,54,51,49,56,49,45,54,58,36,74,73,40,98,75,56,57,66,70,56,57,52,49,52,51,50,52,62,74,38,38,70,62,52,32,68,43,57,71,70,61,37,53,54,54,52,50,52,53,51,51,50,46,53,50,53,53,51,54,49,54,54,52,59,60,74,76,110

Nearest PDB structures (foldseek):
  6dhz-assembly1_D-2  TM=4.211E-01  e=8.246E-01  Escherichia coli
  6zbd-assembly1_D  TM=2.985E-01  e=7.235E+00  Plasmodium falciparum

Radius of gyration: 14.15 Å; Cα contacts (8 Å, |Δi|>4): 44; chains: 1; bounding box: 33×28×41 Å

Sequence (94 aa):
MDRTRRASISVCSPGLSFPERQIALRQIVDELQELCDGAPDPRPILLRLLHTIRASIISIAGADNDCWEDIIRELFQLRATMVRLRTEADIICH

Mean predicted aligned error: 7.42 Å

Organism: Rhizobium leguminosarum bv. trifolii (NCBI:txid386)